Protein AF-A0A353WEK6-F1 (afdb_monomer_lite)

Secondary structure (DSSP, 8-state):
-HHHHHHHH-TTS-EEEEEEEEE---SSPPTTT--SEEEEEEEEESS-HHHHHHHHHHHHHHTTS--TTTPEEEEHHHHHHHTT-SS--HHHHHHHHHHH-SEEEEEEEEGGG---TTBPEETTEEEEEEEEETTEEEEEEEPBP--HHHHHHHHHHGGGG-

Sequence (162 aa):
MWLEWELLTKPNVPGYYCITTSFRNEANPIPGRHNLIFPMCEFETHGDINDLKKLEEALLVSIGLGDNNSFKHLDYEAIAAKYEVKELKAQHETKMMEEFGPTVFLEKFPQHTSPFWNMKKDGNYARKIDVILYGIETIGSAERSTNPEEMRHMFNTISDGL

Foldseek 3Di:
DVQVVVCVVPVVDFKDKDKDWDADPDPDDDPPADDRIDIDIDMDGDDALVVVVVVVLVVCVVVPNDDNVQEAEEEQVVLCVVVVHPDDDLVSLLVCCVVRHQWYKYAFAFCVVQDQLFFDDDVRTTQWIFIRGNSGRDDTDGGGDPDPVSSVVSCCCGVHND

pLDDT: mean 93.98, std 5.43, range [61.81, 98.44]

Radius of gyration: 16.34 Å; chains: 1; bounding box: 33×37×39 Å

Structure (mmCIF, N/CA/C/O backbone):
data_AF-A0A353WEK6-F1
#
_entry.id   AF-A0A353WEK6-F1
#
loop_
_atom_site.group_PDB
_atom_site.id
_atom_site.type_symbol
_atom_site.label_atom_id
_atom_site.label_alt_id
_atom_site.label_comp_id
_atom_site.label_asym_id
_atom_site.label_entity_id
_atom_site.label_seq_id
_atom_site.pdbx_PDB_ins_code
_atom_site.Cartn_x
_atom_site.Cartn_y
_atom_site.Cartn_z
_atom_site.occupancy
_atom_site.B_iso_or_equiv
_atom_site.auth_seq_id
_atom_site.auth_comp_id
_atom_site.auth_asym_id
_atom_site.auth_atom_id
_atom_site.pdbx_PDB_model_num
ATOM 1 N N . MET A 1 1 ? 13.049 -2.657 -6.991 1.00 65.00 1 MET A N 1
ATOM 2 C CA . MET A 1 1 ? 12.876 -3.465 -5.749 1.00 65.00 1 MET A CA 1
ATOM 3 C C . MET A 1 1 ? 13.421 -4.877 -6.000 1.00 65.00 1 MET A C 1
ATOM 5 O O . MET A 1 1 ? 13.484 -5.250 -7.164 1.00 65.00 1 MET A O 1
ATOM 9 N N . TRP A 1 2 ? 13.837 -5.672 -5.003 1.00 86.50 2 TRP A N 1
ATOM 10 C CA . TRP A 1 2 ? 14.367 -7.029 -5.289 1.00 86.50 2 TRP A CA 1
ATOM 11 C C . TRP A 1 2 ? 13.307 -7.963 -5.894 1.00 86.50 2 TRP A C 1
ATOM 13 O O . TRP A 1 2 ? 13.610 -8.693 -6.830 1.00 86.50 2 TRP A O 1
ATOM 23 N N . LEU A 1 3 ? 12.057 -7.878 -5.426 1.00 93.38 3 LEU A N 1
ATOM 24 C CA . LEU A 1 3 ? 10.941 -8.678 -5.950 1.00 93.38 3 LEU A CA 1
ATOM 25 C C . LEU A 1 3 ? 10.631 -8.358 -7.421 1.00 93.38 3 LEU A C 1
ATOM 27 O O . LEU A 1 3 ? 10.424 -9.259 -8.224 1.00 93.38 3 LEU A O 1
ATOM 31 N N . GLU A 1 4 ? 10.677 -7.078 -7.787 1.00 89.38 4 GLU A N 1
ATOM 32 C CA . GLU A 1 4 ? 10.522 -6.614 -9.170 1.00 89.38 4 GLU A CA 1
ATOM 33 C C . GLU A 1 4 ? 11.628 -7.164 -10.086 1.00 89.38 4 GLU A C 1
ATOM 35 O O . GLU A 1 4 ? 11.347 -7.621 -11.190 1.00 89.38 4 GLU A O 1
ATOM 40 N N . TRP A 1 5 ? 12.884 -7.182 -9.623 1.00 92.19 5 TRP A N 1
ATOM 41 C CA . TRP A 1 5 ? 13.987 -7.778 -10.383 1.00 92.19 5 TRP A CA 1
ATOM 42 C C . TRP A 1 5 ? 13.783 -9.284 -10.611 1.00 92.19 5 TRP A C 1
ATOM 44 O O . TRP A 1 5 ? 13.991 -9.778 -11.722 1.00 92.19 5 TRP A O 1
ATOM 54 N N . GLU A 1 6 ? 13.337 -10.014 -9.586 1.00 93.94 6 GLU A N 1
ATOM 55 C CA . GLU A 1 6 ? 13.001 -11.437 -9.709 1.00 93.94 6 GLU A CA 1
ATOM 56 C C . GLU A 1 6 ? 11.873 -11.653 -10.728 1.00 93.94 6 GLU A C 1
ATOM 58 O O . GLU A 1 6 ? 11.988 -12.507 -11.608 1.00 93.94 6 GLU A O 1
ATOM 63 N N . LEU A 1 7 ? 10.821 -10.831 -10.675 1.00 93.12 7 LEU A N 1
ATOM 64 C CA . LEU A 1 7 ? 9.677 -10.925 -11.581 1.00 93.12 7 LEU A CA 1
ATOM 65 C C . LEU A 1 7 ? 10.064 -10.623 -13.041 1.00 93.12 7 LEU A C 1
ATOM 67 O O . LEU A 1 7 ? 9.648 -11.330 -13.957 1.00 93.12 7 LEU A O 1
ATOM 71 N N . LEU A 1 8 ? 10.920 -9.620 -13.267 1.00 90.81 8 LEU A N 1
ATOM 72 C CA . LEU A 1 8 ? 11.409 -9.256 -14.603 1.00 90.81 8 LEU A CA 1
ATOM 73 C C . LEU A 1 8 ? 12.356 -10.304 -15.202 1.00 90.81 8 LEU A C 1
ATOM 75 O O . LEU A 1 8 ? 12.368 -10.502 -16.416 1.00 90.81 8 LEU A O 1
ATOM 79 N N . THR A 1 9 ? 13.159 -10.975 -14.374 1.00 95.12 9 THR A N 1
ATOM 80 C CA . THR A 1 9 ? 14.096 -12.011 -14.842 1.00 95.12 9 THR A CA 1
ATOM 81 C C . THR A 1 9 ? 13.444 -13.387 -14.985 1.00 95.12 9 THR A C 1
ATOM 83 O O . THR A 1 9 ? 13.949 -14.224 -15.737 1.00 95.12 9 THR A O 1
ATOM 86 N N . LYS A 1 10 ? 12.313 -13.629 -14.307 1.00 94.75 10 LYS A N 1
ATOM 87 C CA . LYS A 1 10 ? 11.563 -14.895 -14.321 1.00 94.75 10 LYS A CA 1
ATOM 88 C C . LYS A 1 10 ? 10.063 -14.649 -14.583 1.00 94.75 10 LYS A C 1
ATOM 90 O O . LYS A 1 10 ? 9.232 -14.958 -13.729 1.00 94.75 10 LYS A O 1
ATOM 95 N N . PRO A 1 11 ? 9.686 -14.196 -15.793 1.00 90.56 11 PRO A N 1
ATOM 96 C CA . PRO A 1 11 ? 8.337 -13.690 -16.097 1.00 90.56 11 PRO A CA 1
ATOM 97 C C . PRO A 1 11 ? 7.219 -14.746 -16.104 1.00 90.56 11 PRO A C 1
ATOM 99 O O . PRO A 1 11 ? 6.054 -14.416 -16.285 1.00 90.56 11 PRO A O 1
ATOM 102 N N . ASN A 1 12 ? 7.554 -16.031 -15.961 1.00 94.38 12 ASN A N 1
ATOM 103 C CA . ASN A 1 12 ? 6.565 -17.112 -15.906 1.00 94.38 12 ASN A CA 1
ATOM 104 C C . ASN A 1 12 ? 6.123 -17.439 -14.469 1.00 94.38 12 ASN A C 1
ATOM 106 O O . ASN A 1 12 ? 5.285 -18.318 -14.272 1.00 94.38 12 ASN A O 1
ATOM 110 N N . VAL A 1 13 ? 6.723 -16.800 -13.461 1.00 94.94 13 VAL A N 1
ATOM 111 C CA . VAL A 1 13 ? 6.374 -17.006 -12.053 1.00 9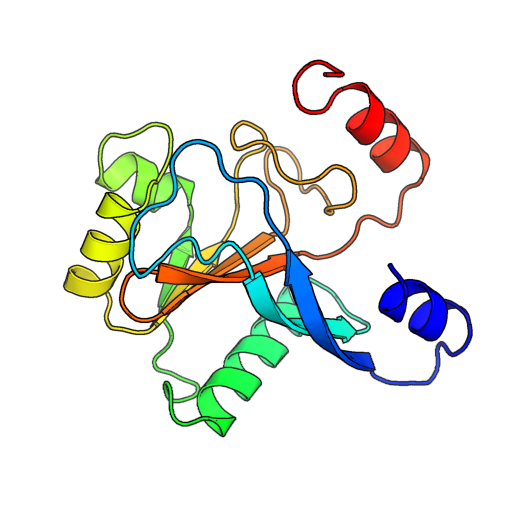4.94 13 VAL A CA 1
ATOM 112 C C . VAL A 1 13 ? 5.202 -16.084 -11.699 1.00 94.94 13 VAL A C 1
ATOM 114 O O . VAL A 1 13 ? 5.234 -14.916 -12.069 1.00 94.94 13 VAL A O 1
ATOM 117 N N . PRO A 1 14 ? 4.164 -16.561 -10.986 1.00 92.94 14 PRO A N 1
ATOM 118 C CA . PRO A 1 14 ? 2.972 -15.752 -10.705 1.00 92.94 14 PRO A CA 1
ATOM 119 C C . PRO A 1 14 ? 3.258 -14.525 -9.826 1.00 92.94 14 PRO A C 1
ATOM 121 O O . PRO A 1 14 ? 2.568 -13.512 -9.925 1.00 92.94 14 PRO A O 1
ATOM 124 N N . GLY A 1 15 ? 4.276 -14.609 -8.971 1.00 95.56 15 GLY A N 1
ATOM 125 C CA . GLY A 1 15 ? 4.687 -13.529 -8.090 1.00 95.56 15 GLY A CA 1
ATOM 126 C C . GLY A 1 15 ? 5.721 -13.974 -7.066 1.00 95.56 15 GLY A C 1
ATOM 127 O O . GLY A 1 15 ? 6.013 -15.165 -6.927 1.00 95.56 15 GLY A O 1
ATOM 128 N N . TYR A 1 16 ? 6.250 -13.003 -6.333 1.00 96.44 16 TYR A N 1
ATOM 129 C CA . TYR A 1 16 ? 7.202 -13.199 -5.248 1.00 96.44 16 TYR A CA 1
ATOM 130 C C . TYR A 1 16 ? 6.731 -12.475 -3.994 1.00 96.44 16 TYR A C 1
ATOM 132 O O . TYR A 1 16 ? 6.061 -11.450 -4.077 1.00 96.44 16 TYR A O 1
ATOM 140 N N . TYR A 1 17 ? 7.133 -12.984 -2.833 1.00 96.38 17 TYR A N 1
ATOM 141 C CA . TYR A 1 17 ? 6.997 -12.283 -1.564 1.00 96.38 17 TYR A CA 1
ATOM 142 C C . TYR A 1 17 ? 8.256 -12.471 -0.721 1.00 96.38 17 TYR A C 1
ATOM 144 O O . TYR A 1 17 ? 9.011 -13.430 -0.908 1.00 96.38 17 TYR A O 1
ATOM 152 N N . CYS A 1 18 ? 8.485 -11.564 0.218 1.00 96.31 18 CYS A N 1
ATOM 153 C CA . CYS A 1 18 ? 9.517 -11.704 1.231 1.00 96.31 18 CYS A CA 1
ATOM 154 C C . CYS A 1 18 ? 9.033 -11.156 2.573 1.00 96.31 18 CYS A C 1
ATOM 156 O O . CYS A 1 18 ? 8.084 -10.380 2.654 1.00 96.31 18 CYS A O 1
ATOM 158 N N . ILE A 1 19 ? 9.703 -11.589 3.638 1.00 96.31 19 ILE A N 1
ATOM 159 C CA . ILE A 1 19 ? 9.540 -11.031 4.976 1.00 96.31 19 ILE A CA 1
ATOM 160 C C . ILE A 1 19 ? 10.918 -10.558 5.408 1.00 96.31 19 ILE A C 1
ATOM 162 O O . ILE A 1 19 ? 11.854 -11.355 5.507 1.00 96.31 19 ILE A O 1
ATOM 166 N N . THR A 1 20 ? 11.050 -9.258 5.623 1.00 95.69 20 THR A N 1
ATOM 167 C CA . THR A 1 20 ? 12.317 -8.605 5.956 1.00 95.69 20 THR A CA 1
ATOM 168 C C . THR A 1 20 ? 12.157 -7.745 7.206 1.00 95.69 20 THR A C 1
ATOM 170 O O . THR A 1 20 ? 11.046 -7.505 7.677 1.00 95.69 20 THR A O 1
ATOM 173 N N . THR A 1 21 ? 13.269 -7.277 7.772 1.00 97.06 21 THR A N 1
ATOM 174 C CA . THR A 1 21 ? 13.240 -6.252 8.823 1.00 97.06 21 THR A CA 1
ATOM 175 C C . THR A 1 21 ? 13.366 -4.881 8.176 1.00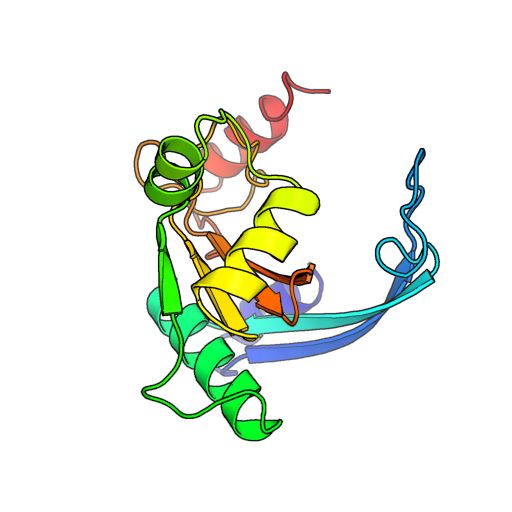 97.06 21 THR A C 1
ATOM 177 O O . THR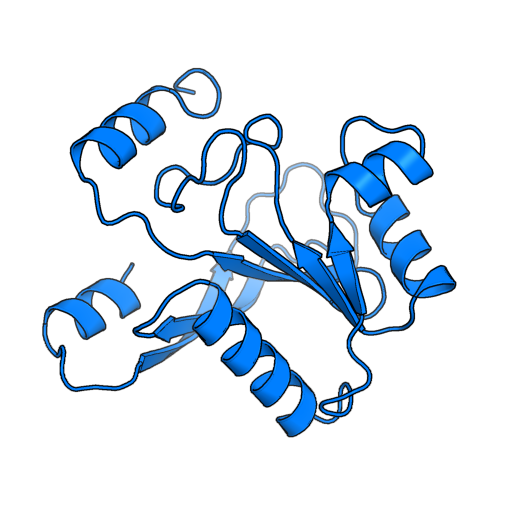 A 1 21 ? 14.366 -4.600 7.517 1.00 97.06 21 THR A O 1
ATOM 180 N N . SER A 1 22 ? 12.375 -4.024 8.400 1.00 95.50 22 SER A N 1
ATOM 181 C CA . SER A 1 22 ? 12.350 -2.645 7.923 1.00 95.50 22 SER A CA 1
ATOM 182 C C . SER A 1 22 ? 12.680 -1.651 9.026 1.00 95.50 22 SER A C 1
ATOM 184 O O . SER A 1 22 ? 12.369 -1.871 10.197 1.00 95.50 22 SER A O 1
ATOM 186 N N . PHE A 1 23 ? 13.301 -0.543 8.622 1.00 96.12 23 PHE A N 1
ATOM 187 C CA . PHE A 1 23 ? 13.752 0.537 9.493 1.00 96.12 23 PHE A CA 1
ATOM 188 C C . PHE A 1 23 ? 13.169 1.865 9.004 1.00 96.12 23 PHE A C 1
ATOM 190 O O . PHE A 1 23 ? 13.175 2.138 7.804 1.00 96.12 23 PHE A O 1
ATOM 197 N N . ARG A 1 24 ? 12.689 2.710 9.919 1.00 94.69 24 ARG A N 1
ATOM 198 C CA . ARG A 1 24 ? 12.203 4.066 9.621 1.00 94.69 24 ARG A CA 1
ATOM 199 C C . ARG A 1 24 ? 12.830 5.073 10.574 1.00 94.69 24 ARG A C 1
ATOM 201 O O . ARG A 1 24 ? 12.956 4.804 11.765 1.00 94.69 24 ARG A O 1
ATOM 208 N N . ASN A 1 25 ? 13.170 6.248 10.050 1.00 94.38 25 ASN A N 1
ATOM 209 C CA . ASN A 1 25 ? 13.568 7.411 10.843 1.00 94.38 25 ASN A CA 1
ATOM 210 C C . ASN A 1 25 ? 12.418 8.428 10.880 1.00 94.38 25 ASN A C 1
ATOM 212 O O . ASN A 1 25 ? 12.521 9.520 10.327 1.00 94.38 25 ASN A O 1
ATOM 216 N N . GLU A 1 26 ? 11.288 8.015 11.454 1.00 91.62 26 GLU A N 1
ATOM 217 C CA . GLU A 1 26 ? 10.112 8.874 11.610 1.00 91.62 26 GLU A CA 1
ATOM 218 C C . GLU A 1 26 ? 10.383 9.921 12.696 1.00 91.62 26 GLU A C 1
ATOM 220 O O . GLU A 1 26 ? 10.733 9.568 13.823 1.00 91.62 26 GLU A O 1
ATOM 225 N N . ALA A 1 27 ? 10.220 11.202 12.366 1.00 92.25 27 ALA A N 1
ATOM 226 C CA . ALA A 1 27 ? 10.535 12.291 13.287 1.00 92.25 27 ALA A CA 1
ATOM 227 C C . ALA A 1 27 ? 9.535 12.362 14.449 1.00 92.25 27 ALA A C 1
ATOM 229 O O . ALA A 1 27 ? 9.918 12.674 15.575 1.00 92.25 27 ALA A O 1
ATOM 230 N N . ASN A 1 28 ? 8.258 12.061 14.182 1.00 93.38 28 ASN A N 1
ATOM 231 C CA . ASN A 1 28 ? 7.178 12.138 15.166 1.00 93.38 28 ASN A CA 1
ATOM 232 C C . ASN A 1 28 ? 6.361 10.830 15.179 1.00 93.38 28 ASN A C 1
ATOM 234 O O . ASN A 1 28 ? 5.225 10.793 14.692 1.00 93.38 28 ASN A O 1
ATOM 238 N N . PRO A 1 29 ? 6.926 9.722 15.696 1.00 92.88 29 PRO A N 1
ATOM 239 C CA . PRO A 1 29 ? 6.250 8.435 15.680 1.00 92.88 29 PRO A CA 1
ATOM 240 C C . PRO A 1 29 ? 5.044 8.435 16.627 1.00 92.88 29 PRO A C 1
ATOM 242 O O . PRO A 1 29 ? 5.123 8.901 17.762 1.00 92.88 29 PRO A O 1
ATOM 245 N N . ILE A 1 30 ? 3.927 7.864 16.174 1.00 92.56 30 ILE A N 1
ATOM 246 C CA . ILE A 1 30 ? 2.747 7.623 17.005 1.00 92.56 30 ILE A CA 1
ATOM 247 C C . ILE A 1 30 ? 2.925 6.246 17.666 1.00 92.56 30 ILE A C 1
ATOM 249 O O . ILE A 1 30 ? 3.036 5.249 16.939 1.00 92.56 30 ILE A O 1
ATOM 253 N N . PRO A 1 31 ? 2.965 6.148 19.012 1.00 91.62 31 PRO A N 1
ATOM 254 C CA . PRO A 1 31 ? 3.113 4.870 19.706 1.00 91.62 31 PRO A CA 1
ATOM 255 C C . PRO A 1 31 ? 2.055 3.848 19.277 1.00 91.62 31 PRO A C 1
ATOM 257 O O . PRO A 1 31 ? 0.877 4.176 19.167 1.00 91.62 31 PRO A O 1
ATOM 260 N N . GLY A 1 32 ? 2.483 2.611 19.015 1.00 86.88 32 GLY A N 1
ATOM 261 C CA . GLY A 1 32 ? 1.609 1.532 18.540 1.00 86.88 32 GLY A CA 1
ATOM 262 C C . GLY A 1 32 ? 1.277 1.571 17.043 1.00 86.88 32 GLY A C 1
ATOM 263 O O . GLY A 1 32 ? 0.692 0.617 16.545 1.00 86.88 32 GLY A O 1
ATOM 264 N N . ARG A 1 33 ? 1.682 2.623 16.317 1.00 92.94 33 ARG A N 1
ATOM 265 C CA . ARG A 1 33 ? 1.441 2.778 14.873 1.00 92.94 33 ARG A CA 1
ATOM 266 C C . ARG A 1 33 ? 2.731 2.931 14.064 1.00 92.94 33 ARG A C 1
ATOM 268 O O . ARG A 1 33 ? 2.896 2.284 13.037 1.00 92.94 33 ARG A O 1
ATOM 275 N N . HIS A 1 34 ? 3.662 3.768 14.521 1.00 93.75 34 HIS A N 1
ATOM 276 C CA . HIS A 1 34 ? 4.929 4.035 13.829 1.00 93.75 34 HIS A CA 1
ATOM 277 C C . HIS A 1 34 ? 6.090 3.325 14.534 1.00 93.75 34 HIS A C 1
ATOM 279 O O . HIS A 1 34 ? 6.877 3.944 15.252 1.00 93.75 34 HIS A O 1
ATOM 285 N N . ASN A 1 35 ? 6.199 2.010 14.335 1.00 93.19 35 ASN A N 1
ATOM 286 C CA . ASN A 1 35 ? 7.365 1.257 14.794 1.00 93.19 35 ASN A CA 1
ATOM 287 C C . ASN A 1 35 ? 8.599 1.663 13.973 1.00 93.19 35 ASN A C 1
ATOM 289 O O . ASN A 1 35 ? 8.560 1.663 12.744 1.00 93.19 35 ASN A O 1
ATOM 293 N N . LEU A 1 36 ? 9.705 1.997 14.645 1.00 94.88 36 LEU A N 1
ATOM 294 C CA . LEU A 1 36 ? 10.957 2.372 13.969 1.00 94.88 36 LEU A CA 1
ATOM 295 C C . LEU A 1 36 ? 11.687 1.159 13.376 1.00 94.88 36 LEU A C 1
ATOM 297 O O . LEU A 1 36 ? 12.446 1.309 12.424 1.00 94.88 36 LEU A O 1
ATOM 301 N N . ILE A 1 37 ? 11.453 -0.031 13.939 1.00 96.25 37 ILE A N 1
ATOM 302 C CA . ILE A 1 37 ? 11.972 -1.320 13.473 1.00 96.25 37 ILE A CA 1
ATOM 303 C C . ILE A 1 37 ? 10.809 -2.312 13.504 1.00 96.25 37 ILE A C 1
ATOM 305 O O . ILE A 1 37 ? 10.186 -2.484 14.552 1.00 96.25 37 ILE A O 1
ATOM 309 N N . PHE A 1 38 ? 10.486 -2.938 12.375 1.00 95.88 38 PHE A N 1
ATOM 310 C CA . PHE A 1 38 ? 9.339 -3.846 12.269 1.00 95.88 38 PHE A CA 1
ATOM 311 C C . PHE A 1 38 ? 9.536 -4.882 11.155 1.00 95.88 38 PHE A C 1
ATOM 313 O O . PHE A 1 38 ? 10.276 -4.620 10.204 1.00 95.88 38 PHE A O 1
ATOM 320 N N . PRO A 1 39 ? 8.893 -6.061 11.247 1.00 96.38 39 PRO A N 1
ATOM 321 C CA . PRO A 1 39 ? 8.840 -6.986 10.125 1.00 96.38 39 PRO A CA 1
ATOM 322 C C . PRO A 1 39 ? 7.962 -6.397 9.016 1.00 96.38 39 PRO A C 1
ATOM 324 O O . PRO A 1 39 ? 6.835 -5.981 9.276 1.00 96.38 39 PRO A O 1
ATOM 327 N N . MET A 1 40 ? 8.461 -6.379 7.786 1.00 96.12 40 MET A N 1
ATOM 328 C CA . MET A 1 40 ? 7.705 -5.964 6.609 1.00 96.12 40 MET A CA 1
ATOM 329 C C . MET A 1 40 ? 7.506 -7.168 5.699 1.00 96.12 40 MET A C 1
ATOM 331 O O . MET A 1 40 ? 8.469 -7.838 5.326 1.00 96.12 40 MET A O 1
ATOM 335 N N . CYS A 1 41 ? 6.244 -7.455 5.393 1.00 95.75 41 CYS A N 1
ATOM 336 C CA . CYS A 1 41 ? 5.865 -8.410 4.365 1.00 95.75 41 CYS A CA 1
ATOM 337 C C . CYS A 1 41 ? 5.678 -7.630 3.065 1.00 95.75 41 CYS A C 1
ATOM 339 O O . CYS A 1 41 ? 4.852 -6.721 3.012 1.00 95.75 41 CYS A O 1
ATOM 341 N N . GLU A 1 42 ? 6.455 -7.965 2.046 1.00 96.19 42 GLU A N 1
ATOM 342 C CA . GLU A 1 42 ? 6.385 -7.338 0.728 1.00 96.19 42 GLU A CA 1
ATOM 343 C C . GLU A 1 42 ? 6.031 -8.405 -0.301 1.00 96.19 42 GLU A C 1
ATOM 345 O O . GLU A 1 42 ? 6.471 -9.551 -0.186 1.00 96.19 42 GLU A O 1
ATOM 350 N N . PHE A 1 43 ? 5.269 -8.032 -1.324 1.00 96.44 43 PHE A N 1
ATOM 351 C CA . PHE A 1 43 ? 4.946 -8.904 -2.445 1.00 96.44 43 PHE A CA 1
ATOM 352 C C . PHE A 1 43 ? 4.933 -8.114 -3.755 1.00 96.44 43 PHE A C 1
ATOM 354 O O . PHE A 1 43 ? 4.679 -6.914 -3.765 1.00 96.44 43 PHE A O 1
ATOM 361 N N . GLU A 1 44 ? 5.207 -8.795 -4.864 1.00 96.38 44 GLU A N 1
ATOM 362 C CA . GLU A 1 44 ? 5.113 -8.244 -6.217 1.00 96.38 44 GLU A CA 1
ATOM 363 C C . GLU A 1 44 ? 4.581 -9.348 -7.142 1.00 96.38 44 GLU A C 1
ATOM 365 O O . GLU A 1 44 ? 5.041 -10.494 -7.086 1.00 96.38 44 GLU A O 1
ATOM 370 N N . THR A 1 45 ? 3.584 -9.027 -7.965 1.00 96.00 45 THR A N 1
ATOM 371 C CA . THR A 1 45 ? 2.881 -9.996 -8.822 1.00 96.00 45 THR A CA 1
ATOM 372 C C . THR A 1 45 ? 2.590 -9.391 -10.192 1.00 96.00 45 THR A C 1
ATOM 374 O O . THR A 1 45 ? 2.627 -8.172 -10.359 1.00 96.00 45 THR A O 1
ATOM 377 N N . HIS A 1 46 ? 2.317 -10.236 -11.185 1.00 94.25 46 HIS A N 1
ATOM 378 C CA . HIS A 1 46 ? 1.808 -9.771 -12.476 1.00 94.25 46 HIS A CA 1
ATOM 379 C C . HIS A 1 46 ? 0.321 -9.400 -12.381 1.00 94.25 46 HIS A C 1
ATOM 381 O O . HIS A 1 46 ? -0.427 -10.056 -11.662 1.00 94.25 46 HIS A O 1
ATOM 387 N N . GLY A 1 47 ? -0.117 -8.418 -13.173 1.00 94.44 47 GLY A N 1
ATOM 388 C CA . GLY A 1 47 ? -1.528 -8.038 -13.287 1.00 94.44 47 GLY A CA 1
ATOM 389 C C . GLY A 1 47 ? -1.737 -6.529 -13.277 1.00 94.44 47 GLY A C 1
ATOM 390 O O . GLY A 1 47 ? -0.785 -5.758 -13.422 1.00 94.44 47 GLY A O 1
ATOM 391 N N . ASP A 1 48 ? -2.994 -6.123 -13.122 1.00 96.12 48 ASP A N 1
ATOM 392 C CA . ASP A 1 48 ? -3.387 -4.728 -12.920 1.00 96.12 48 ASP A CA 1
ATOM 393 C C . ASP A 1 48 ? -3.919 -4.471 -11.496 1.00 96.12 48 ASP A C 1
ATOM 395 O O . ASP A 1 48 ? -3.893 -5.342 -10.622 1.00 96.12 48 ASP A O 1
ATOM 399 N N . ILE A 1 49 ? -4.405 -3.253 -11.242 1.00 96.56 49 ILE A N 1
ATOM 400 C CA . ILE A 1 49 ? -4.990 -2.867 -9.950 1.00 96.56 49 ILE A CA 1
ATOM 401 C C . ILE A 1 49 ? -6.136 -3.787 -9.480 1.00 96.56 49 ILE A C 1
ATOM 403 O O . ILE A 1 49 ? -6.329 -3.957 -8.278 1.00 96.56 49 ILE A O 1
ATOM 407 N N . ASN A 1 50 ? -6.886 -4.411 -10.395 1.00 96.94 50 ASN A N 1
ATOM 408 C CA . ASN A 1 50 ? -7.963 -5.338 -10.045 1.00 96.94 50 ASN A CA 1
ATOM 409 C C . ASN A 1 50 ? -7.416 -6.699 -9.612 1.00 96.94 50 ASN A C 1
ATOM 411 O O . ASN A 1 50 ? -8.013 -7.349 -8.755 1.00 96.94 50 ASN A O 1
ATOM 415 N N . ASP A 1 51 ? -6.310 -7.150 -10.202 1.00 97.50 51 ASP A N 1
ATOM 416 C CA . ASP A 1 51 ? -5.637 -8.378 -9.770 1.00 97.50 51 ASP A CA 1
ATOM 417 C C . ASP A 1 51 ? -4.990 -8.186 -8.397 1.00 97.50 51 ASP A C 1
ATOM 419 O O . ASP A 1 51 ? -5.136 -9.045 -7.527 1.00 97.50 51 ASP A O 1
ATOM 423 N N . LEU A 1 52 ? -4.378 -7.018 -8.169 1.00 97.19 52 LEU A N 1
ATOM 424 C CA . LEU A 1 52 ? -3.861 -6.612 -6.861 1.00 97.19 52 LEU A CA 1
ATOM 425 C C . LEU A 1 52 ? -4.965 -6.617 -5.794 1.00 97.19 52 LEU A C 1
ATOM 427 O O . LEU A 1 52 ? -4.816 -7.256 -4.755 1.00 97.19 52 LEU A O 1
ATOM 431 N N . LYS A 1 53 ? -6.110 -5.996 -6.090 1.00 97.00 53 LYS A N 1
ATOM 432 C CA . LYS A 1 53 ? -7.282 -5.996 -5.208 1.00 97.00 53 LYS A CA 1
ATOM 433 C C . LYS A 1 53 ? -7.740 -7.413 -4.844 1.00 97.00 53 LYS A C 1
ATOM 435 O O . LYS A 1 53 ? -7.905 -7.721 -3.668 1.00 97.00 53 LYS A O 1
ATOM 440 N N . LYS A 1 54 ? -7.891 -8.304 -5.831 1.00 96.38 54 LYS A N 1
ATOM 441 C CA . LYS A 1 54 ? -8.287 -9.706 -5.588 1.00 96.38 54 LYS A CA 1
ATOM 442 C C . LYS A 1 54 ? -7.264 -10.460 -4.741 1.00 96.38 54 LYS A C 1
ATOM 444 O O . LYS A 1 54 ? -7.649 -11.285 -3.915 1.00 96.38 54 LYS A O 1
ATOM 449 N N . LEU A 1 55 ? -5.971 -10.220 -4.966 1.00 96.69 55 LEU A N 1
ATOM 450 C CA . LEU A 1 55 ? -4.898 -10.835 -4.188 1.00 96.69 55 LEU A CA 1
ATOM 451 C C . LEU A 1 55 ? -4.987 -10.425 -2.714 1.00 96.69 55 LEU A C 1
ATOM 453 O O . LEU A 1 55 ? -4.882 -11.279 -1.836 1.00 96.69 55 LEU A O 1
ATOM 457 N N . GLU A 1 56 ? -5.212 -9.141 -2.445 1.00 96.94 56 GLU A N 1
ATOM 458 C CA . GLU A 1 56 ? -5.356 -8.616 -1.088 1.00 96.94 56 GLU A CA 1
ATOM 459 C C . GLU A 1 56 ? -6.630 -9.122 -0.405 1.00 96.94 56 GLU A C 1
ATOM 461 O O . GLU A 1 56 ? -6.563 -9.579 0.734 1.00 96.94 56 GLU A O 1
ATOM 466 N N . GLU A 1 57 ? -7.773 -9.137 -1.096 1.00 96.69 57 GLU A N 1
ATOM 467 C CA . GLU A 1 57 ? -9.009 -9.744 -0.581 1.00 96.69 57 GLU A CA 1
ATOM 468 C C . GLU A 1 57 ? -8.786 -11.220 -0.206 1.00 96.69 57 GLU A C 1
ATOM 470 O O . GLU A 1 57 ? -9.108 -11.641 0.908 1.00 96.69 57 GLU A O 1
ATOM 475 N N . ALA A 1 58 ? -8.163 -12.002 -1.096 1.00 96.00 58 ALA A N 1
ATOM 476 C CA . ALA A 1 58 ? -7.853 -13.408 -0.847 1.00 96.00 58 ALA A CA 1
ATOM 477 C C . ALA A 1 58 ? -6.883 -13.594 0.333 1.00 96.00 58 ALA A C 1
ATOM 479 O O . ALA A 1 58 ? -7.067 -14.507 1.144 1.00 96.00 58 ALA A O 1
ATOM 480 N N . LEU A 1 59 ? -5.877 -12.721 0.461 1.00 95.75 59 LEU A N 1
ATOM 481 C CA . LEU A 1 59 ? -4.956 -12.711 1.595 1.00 95.75 59 LEU A CA 1
ATOM 482 C C . LEU A 1 59 ? -5.720 -12.492 2.903 1.00 95.75 59 LEU A C 1
ATOM 484 O O . LEU A 1 59 ? -5.577 -13.302 3.819 1.00 95.75 59 LEU A O 1
ATOM 488 N N . LEU A 1 60 ? -6.558 -11.457 2.983 1.00 96.44 60 LEU A N 1
ATOM 489 C CA . LEU A 1 60 ? -7.318 -11.124 4.192 1.00 96.44 60 LEU A CA 1
ATOM 490 C C . LEU A 1 60 ? -8.300 -12.235 4.585 1.00 96.44 60 LEU A C 1
ATOM 492 O O . LEU A 1 60 ? -8.403 -12.566 5.767 1.00 96.44 60 LEU A O 1
ATOM 496 N N . VAL A 1 61 ? -8.957 -12.874 3.612 1.00 96.50 61 VAL A N 1
ATOM 497 C CA . VAL A 1 61 ? -9.801 -14.056 3.861 1.00 96.50 61 VAL A CA 1
ATOM 498 C C . VAL A 1 61 ? -8.973 -15.218 4.410 1.00 96.50 61 VAL A C 1
ATOM 500 O O . VAL A 1 61 ? -9.377 -15.851 5.385 1.00 96.50 61 VAL A O 1
ATOM 503 N N . SER A 1 62 ? -7.792 -15.482 3.841 1.00 95.31 62 SER A N 1
ATOM 504 C CA . SER A 1 62 ? -6.933 -16.597 4.269 1.00 95.31 62 SER A CA 1
ATOM 505 C C . SER A 1 62 ? -6.446 -16.478 5.719 1.00 95.31 62 SER A C 1
ATOM 507 O O . SER A 1 62 ? -6.223 -17.496 6.373 1.00 95.31 62 SER A O 1
ATOM 509 N N . ILE A 1 63 ? -6.329 -15.249 6.235 1.00 94.19 63 ILE A N 1
ATOM 510 C CA . ILE A 1 63 ? -5.915 -14.960 7.617 1.00 94.19 63 ILE A CA 1
ATOM 511 C C . ILE A 1 63 ? -7.094 -14.654 8.555 1.00 94.19 63 ILE A C 1
ATOM 513 O O . ILE A 1 63 ? -6.878 -14.302 9.712 1.00 94.19 63 ILE A O 1
ATOM 517 N N . GLY A 1 64 ? -8.336 -14.814 8.085 1.00 94.62 64 GLY A N 1
ATOM 518 C CA . GLY A 1 64 ? -9.541 -14.682 8.908 1.00 94.62 64 GLY A CA 1
ATOM 519 C C . GLY A 1 64 ? -9.954 -13.242 9.228 1.00 94.62 64 GLY A C 1
ATOM 520 O O . GLY A 1 64 ? -10.622 -13.020 10.235 1.00 94.62 64 GLY A O 1
ATOM 521 N N . LEU A 1 65 ? -9.575 -12.270 8.392 1.00 93.50 65 LEU A N 1
ATOM 522 C CA . LEU A 1 65 ? -9.922 -10.848 8.549 1.00 93.50 65 LEU A CA 1
ATOM 523 C C . LEU A 1 65 ? -11.127 -10.406 7.703 1.00 93.50 65 LEU A C 1
ATOM 525 O O . LEU A 1 65 ? -11.343 -9.215 7.501 1.00 93.50 65 LEU A O 1
ATOM 529 N N . GLY A 1 66 ? -11.928 -11.349 7.215 1.00 87.12 66 GLY A N 1
ATOM 530 C CA . GLY A 1 66 ? -13.164 -11.064 6.493 1.00 87.12 66 GLY A CA 1
ATOM 531 C C . GLY A 1 66 ? -13.636 -12.247 5.660 1.00 87.12 66 GLY A C 1
ATOM 532 O O . GLY A 1 66 ? -13.052 -13.331 5.692 1.00 87.12 66 GLY A O 1
ATOM 533 N N . ASP A 1 67 ? -14.699 -12.016 4.902 1.00 86.69 67 ASP A N 1
ATOM 534 C CA . ASP A 1 67 ? -15.182 -12.900 3.844 1.00 86.69 67 ASP A CA 1
ATOM 535 C C . ASP A 1 67 ? -15.205 -12.165 2.490 1.00 86.69 67 ASP A C 1
ATOM 537 O O . ASP A 1 67 ? -15.220 -10.932 2.446 1.00 86.69 67 ASP A O 1
ATOM 541 N N . ASN A 1 68 ? -15.242 -12.922 1.386 1.00 71.62 68 ASN A N 1
ATOM 542 C CA . ASN A 1 68 ? -15.185 -12.389 0.014 1.00 71.62 68 ASN A CA 1
ATOM 543 C C . ASN A 1 68 ? -16.251 -11.319 -0.311 1.00 71.62 68 ASN A C 1
ATOM 545 O O . ASN A 1 68 ? -16.107 -10.621 -1.307 1.00 71.62 68 ASN A O 1
ATOM 549 N N . ASN A 1 69 ? -17.327 -11.192 0.475 1.00 75.56 69 ASN A N 1
ATOM 550 C CA . ASN A 1 69 ? -18.426 -10.259 0.200 1.00 75.56 69 ASN A CA 1
ATOM 551 C C . ASN A 1 69 ? -18.524 -9.111 1.223 1.00 75.56 69 ASN A C 1
ATOM 553 O O . ASN A 1 69 ? -19.422 -8.271 1.122 1.00 75.56 69 ASN A O 1
ATOM 557 N N . SER A 1 70 ? -17.639 -9.081 2.220 1.00 79.81 70 SER A N 1
ATOM 558 C CA . SER A 1 70 ? -17.727 -8.168 3.365 1.00 79.81 70 SER A CA 1
ATOM 559 C C . SER A 1 70 ? -16.887 -6.901 3.225 1.00 79.81 70 SER A C 1
ATOM 561 O O . SER A 1 70 ? -17.189 -5.905 3.890 1.00 79.81 70 SER A O 1
ATOM 563 N N . PHE A 1 71 ? -15.864 -6.906 2.365 1.00 92.31 71 PHE A N 1
ATOM 564 C CA . PHE A 1 71 ? -14.910 -5.804 2.288 1.00 92.31 71 PHE A CA 1
ATOM 565 C C . PHE A 1 71 ? -15.541 -4.525 1.734 1.00 92.31 71 PHE A C 1
ATOM 567 O O . PHE A 1 71 ? -16.270 -4.515 0.737 1.00 92.31 71 PHE A O 1
ATOM 574 N N . LYS A 1 72 ? -15.271 -3.410 2.418 1.00 95.62 72 LYS A N 1
ATOM 575 C CA . LYS A 1 72 ? -15.705 -2.079 1.995 1.00 95.62 72 LYS A CA 1
ATOM 576 C C . LYS A 1 72 ? -14.603 -1.421 1.187 1.00 95.62 72 LYS A C 1
ATOM 578 O O . LYS A 1 72 ? -13.520 -1.196 1.712 1.00 95.62 72 LYS A O 1
ATOM 583 N N . HIS A 1 73 ? -14.923 -1.074 -0.054 1.00 96.94 73 HIS A N 1
ATOM 584 C CA . HIS A 1 73 ? -14.057 -0.299 -0.936 1.00 96.94 73 HIS A CA 1
ATOM 585 C C . HIS A 1 73 ? -14.571 1.130 -0.991 1.00 96.94 73 HIS A C 1
ATOM 587 O O . HIS A 1 73 ? -15.733 1.364 -1.331 1.00 96.94 73 HIS A O 1
ATOM 593 N N . LEU A 1 74 ? -13.717 2.066 -0.603 1.00 97.94 74 LEU A N 1
ATOM 594 C CA . LEU A 1 74 ? -14.036 3.475 -0.469 1.00 97.94 74 LEU A CA 1
ATOM 595 C C . LEU A 1 74 ? -13.140 4.294 -1.396 1.00 97.94 74 LEU A C 1
ATOM 597 O O . LEU A 1 74 ? -11.944 4.038 -1.515 1.00 97.94 74 LEU A O 1
ATOM 601 N N . ASP A 1 75 ? -13.719 5.322 -2.008 1.00 97.25 75 ASP A N 1
ATOM 602 C CA . ASP A 1 75 ? -12.973 6.285 -2.812 1.00 97.25 75 ASP A CA 1
ATOM 603 C C . ASP A 1 75 ? -12.361 7.361 -1.903 1.00 97.25 75 ASP A C 1
ATOM 605 O O . ASP A 1 75 ? -13.079 7.990 -1.117 1.00 97.25 75 ASP A O 1
ATOM 609 N N . TYR A 1 76 ? -11.055 7.613 -2.037 1.00 97.88 76 TYR A N 1
ATOM 610 C CA . TYR A 1 76 ? -10.321 8.579 -1.212 1.00 97.88 76 TYR A CA 1
ATOM 611 C C . TYR A 1 76 ? -11.002 9.948 -1.169 1.00 97.88 76 TYR A C 1
ATOM 613 O O . TYR A 1 76 ? -11.285 10.467 -0.090 1.00 97.88 76 TYR A O 1
ATOM 621 N N . GLU A 1 77 ? -11.312 10.528 -2.333 1.00 96.50 77 GLU A N 1
ATOM 622 C CA . GLU A 1 77 ? -11.930 11.858 -2.410 1.00 96.50 77 GLU A CA 1
ATOM 623 C C . GLU A 1 77 ? -13.330 11.895 -1.802 1.00 96.50 77 GLU A C 1
ATOM 625 O O . GLU A 1 77 ? -13.694 12.886 -1.174 1.00 96.50 77 GLU A O 1
ATOM 630 N N . ALA A 1 78 ? -14.109 10.819 -1.941 1.00 97.88 78 ALA A N 1
ATOM 631 C CA . ALA A 1 78 ? -15.444 10.755 -1.357 1.00 97.88 78 ALA A CA 1
ATOM 632 C C . ALA A 1 78 ? -15.377 10.767 0.177 1.00 97.88 78 ALA A C 1
ATOM 634 O O . ALA A 1 78 ? -16.164 11.458 0.826 1.00 97.88 78 ALA A O 1
ATOM 635 N N . ILE A 1 79 ? -14.413 10.049 0.760 1.00 98.31 79 ILE A N 1
ATOM 636 C CA . ILE A 1 79 ? -14.192 10.038 2.210 1.00 98.31 79 ILE A CA 1
ATOM 637 C C . ILE A 1 79 ? -13.588 11.357 2.695 1.00 98.31 79 ILE A C 1
ATOM 639 O O . ILE A 1 79 ? -14.041 11.897 3.704 1.00 98.31 79 ILE A O 1
ATOM 643 N N . ALA A 1 80 ? -12.624 11.917 1.965 1.00 98.19 80 ALA A N 1
ATOM 644 C CA . ALA A 1 80 ? -12.049 13.225 2.267 1.00 98.19 80 ALA A CA 1
ATOM 645 C C . ALA A 1 80 ? -13.130 14.323 2.270 1.00 98.19 80 ALA A C 1
ATOM 647 O O . ALA A 1 80 ? -13.228 15.088 3.229 1.00 98.19 80 ALA A O 1
ATOM 648 N N . ALA A 1 81 ? -14.017 14.326 1.268 1.00 98.12 81 ALA A N 1
ATOM 649 C CA . ALA A 1 81 ? -15.157 15.236 1.192 1.00 98.12 81 ALA A CA 1
ATOM 650 C C . ALA A 1 81 ? -16.161 15.015 2.333 1.00 98.12 81 ALA A C 1
ATOM 652 O O . ALA A 1 81 ? -16.580 15.978 2.970 1.00 98.12 81 ALA A O 1
ATOM 653 N N . LYS A 1 82 ? -16.511 13.757 2.639 1.00 98.25 82 LYS A N 1
ATOM 654 C CA . LYS A 1 82 ? -17.406 13.406 3.757 1.00 98.25 82 LYS A CA 1
ATOM 655 C C . LYS A 1 82 ? -16.873 13.894 5.107 1.00 98.25 82 LYS A C 1
ATOM 657 O O . LYS A 1 82 ? -17.662 14.264 5.970 1.00 98.25 82 LYS A O 1
ATOM 662 N N . TYR A 1 83 ? -15.557 13.875 5.301 1.00 98.38 83 TYR A N 1
ATOM 663 C CA . TYR A 1 83 ? -14.912 14.354 6.524 1.00 98.38 83 TYR A CA 1
ATOM 664 C C . TYR A 1 83 ? -14.492 15.826 6.468 1.00 98.38 83 TYR A C 1
ATOM 666 O O . TYR A 1 83 ? -13.892 16.301 7.429 1.00 98.38 83 TYR A O 1
ATOM 674 N N . GLU A 1 84 ? -14.813 16.537 5.383 1.00 98.12 84 GLU A N 1
ATOM 675 C CA . GLU A 1 84 ? -14.496 17.955 5.179 1.00 98.12 84 GLU A CA 1
ATOM 676 C C . GLU A 1 84 ? -12.993 18.263 5.317 1.00 98.12 84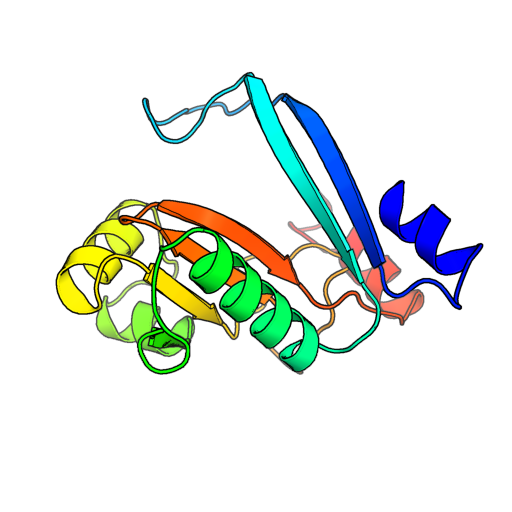 GLU A C 1
ATOM 678 O O . GLU A 1 84 ? -12.582 19.296 5.850 1.00 98.12 84 GLU A O 1
ATOM 683 N N . VAL A 1 85 ? -12.145 17.355 4.823 1.00 97.94 85 VAL A N 1
ATOM 684 C CA . VAL A 1 85 ? -10.684 17.494 4.847 1.00 97.94 85 VAL A CA 1
ATOM 685 C C . VAL A 1 85 ? -10.085 17.352 3.458 1.00 97.94 85 VAL A C 1
ATOM 687 O O . VAL A 1 85 ? -10.610 16.655 2.597 1.00 97.94 85 VAL A O 1
ATOM 690 N N . LYS A 1 86 ? -8.932 17.993 3.246 1.00 96.06 86 LYS A N 1
ATOM 691 C CA . LYS A 1 86 ? -8.147 17.814 2.018 1.00 96.06 86 LYS A CA 1
ATOM 692 C C . LYS A 1 86 ? -7.394 16.484 2.009 1.00 96.06 86 LYS A C 1
ATOM 694 O O . LYS A 1 86 ? -7.256 15.863 0.965 1.00 96.06 86 LYS A O 1
ATOM 699 N N . GLU A 1 87 ? -6.890 16.072 3.169 1.00 96.75 87 GLU A N 1
ATOM 700 C CA . GLU A 1 87 ? -6.088 14.861 3.321 1.00 96.75 87 GLU A CA 1
ATOM 701 C C . GLU A 1 87 ? -6.554 14.048 4.524 1.00 96.75 87 GLU A C 1
ATOM 703 O O . GLU A 1 87 ? -6.767 14.574 5.624 1.00 96.75 87 GLU A O 1
ATOM 708 N N . LEU A 1 88 ? -6.676 12.743 4.304 1.00 97.81 88 LEU A N 1
ATOM 709 C CA . LEU A 1 88 ? -6.932 11.760 5.344 1.00 97.81 88 LEU A CA 1
ATOM 710 C C . LEU A 1 88 ? -5.652 11.524 6.162 1.00 97.81 88 LEU A C 1
ATOM 712 O O . LEU A 1 88 ? -4.535 11.670 5.682 1.00 97.81 88 LEU A O 1
ATOM 716 N N . LYS A 1 89 ? -5.832 11.224 7.446 1.00 96.06 89 LYS A N 1
ATOM 717 C CA . LYS A 1 89 ? -4.781 11.100 8.472 1.00 96.06 89 LYS A CA 1
ATOM 718 C C . LYS A 1 89 ? -5.208 9.999 9.439 1.00 96.06 89 LYS A C 1
ATOM 720 O O . LYS A 1 89 ? -6.376 9.619 9.415 1.00 96.06 89 LYS A O 1
ATOM 725 N N . ALA A 1 90 ? -4.336 9.603 10.365 1.00 95.31 90 ALA A N 1
ATOM 726 C CA . ALA A 1 90 ? -4.604 8.537 11.339 1.00 95.31 90 ALA A CA 1
ATOM 727 C C . ALA A 1 90 ? -5.989 8.627 12.021 1.00 95.31 90 ALA A C 1
ATOM 729 O O . ALA A 1 90 ? -6.717 7.644 12.067 1.00 95.31 90 ALA A O 1
ATOM 730 N N . GLN A 1 91 ? -6.415 9.816 12.468 1.00 96.44 91 GLN A N 1
ATOM 731 C CA . GLN A 1 91 ? -7.740 9.992 13.087 1.00 96.44 91 GLN A CA 1
ATOM 732 C C . GLN A 1 91 ? -8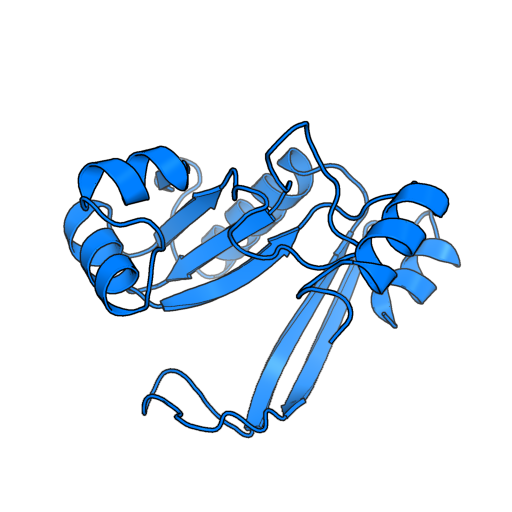.915 9.659 12.145 1.00 96.44 91 GLN A C 1
ATOM 734 O O . GLN A 1 91 ? -9.968 9.218 12.590 1.00 96.44 91 GLN A O 1
ATOM 739 N N . HIS A 1 92 ? -8.753 9.889 10.840 1.00 98.12 92 HIS A N 1
ATOM 740 C CA . HIS A 1 92 ? -9.776 9.620 9.832 1.00 98.12 92 HIS A CA 1
ATOM 741 C C . HIS A 1 92 ? -9.855 8.125 9.504 1.00 98.12 92 HIS A C 1
ATOM 743 O O . HIS A 1 92 ? -10.934 7.631 9.199 1.00 98.12 92 HIS A O 1
ATOM 749 N N . GLU A 1 93 ? -8.744 7.396 9.620 1.00 97.62 93 GLU A N 1
ATOM 750 C CA . GLU A 1 93 ? -8.733 5.932 9.535 1.00 97.62 93 GLU A CA 1
ATOM 751 C C . GLU A 1 93 ? -9.449 5.295 10.722 1.00 97.62 93 GLU A C 1
ATOM 753 O O . GLU A 1 93 ? -10.256 4.389 10.530 1.00 97.62 93 GLU A O 1
ATOM 758 N N . THR A 1 94 ? -9.244 5.817 11.936 1.00 97.00 94 THR A N 1
ATOM 759 C CA . THR A 1 94 ? -10.023 5.397 13.110 1.00 97.00 94 THR A CA 1
ATOM 760 C C . THR A 1 94 ? -11.520 5.637 12.899 1.00 97.00 94 THR A C 1
ATOM 762 O O . THR A 1 94 ? -12.314 4.731 13.132 1.00 97.00 94 THR A O 1
ATOM 765 N N . LYS A 1 95 ? -11.915 6.798 12.355 1.00 98.00 95 LYS A N 1
ATOM 766 C CA . LYS A 1 95 ? -13.320 7.056 11.985 1.00 98.00 95 LYS A CA 1
ATOM 767 C C . LYS A 1 95 ? -13.842 6.076 10.931 1.00 98.00 95 LYS A C 1
ATOM 769 O O . LYS A 1 95 ? -14.953 5.578 11.058 1.00 98.00 95 LYS A O 1
ATOM 774 N N . MET A 1 96 ? -13.046 5.763 9.904 1.00 97.75 96 MET A N 1
ATOM 775 C CA . MET A 1 96 ? -13.435 4.764 8.900 1.00 97.75 96 MET A CA 1
ATOM 776 C C . MET A 1 96 ? -13.690 3.393 9.529 1.00 97.75 96 MET A C 1
ATOM 778 O O . MET A 1 96 ? -14.654 2.735 9.152 1.00 97.75 96 MET A O 1
ATOM 782 N N . MET A 1 97 ? -12.879 2.988 10.510 1.00 95.69 97 MET A N 1
ATOM 783 C CA . MET A 1 97 ? -13.110 1.746 11.248 1.00 95.69 97 MET A CA 1
ATOM 784 C C . MET A 1 97 ? -14.454 1.762 11.987 1.00 95.69 97 MET A C 1
ATOM 786 O O . MET A 1 97 ? -15.208 0.793 11.914 1.00 95.69 97 MET A O 1
ATOM 790 N N . GLU A 1 98 ? -14.752 2.851 12.695 1.00 97.00 98 GLU A N 1
ATOM 791 C CA . GLU A 1 98 ? -15.999 3.006 13.454 1.00 97.00 98 GLU A CA 1
ATOM 792 C C . GLU A 1 98 ? -17.241 2.982 12.547 1.00 97.00 98 GLU A C 1
ATOM 794 O O . GLU A 1 98 ? -18.270 2.426 12.929 1.00 97.00 98 GLU A O 1
ATOM 799 N N . GLU A 1 99 ? -17.148 3.550 11.341 1.00 97.38 99 GLU A N 1
ATOM 800 C CA . GLU A 1 99 ? -18.279 3.679 10.414 1.00 97.38 99 GLU A CA 1
ATOM 801 C C . GLU A 1 99 ? -18.464 2.484 9.467 1.00 97.38 99 GLU A C 1
ATOM 803 O O . GLU A 1 99 ? -19.598 2.106 9.162 1.00 97.38 99 GLU A O 1
ATOM 808 N N . PHE A 1 100 ? -17.371 1.903 8.967 1.00 95.69 100 PHE A N 1
ATOM 809 C CA . PHE A 1 100 ? -17.399 0.913 7.882 1.00 95.69 100 PHE A CA 1
ATOM 810 C C . PHE A 1 100 ? -16.944 -0.485 8.312 1.00 95.69 100 PHE A C 1
ATOM 812 O O . PHE A 1 100 ? -17.165 -1.442 7.569 1.00 95.69 100 PHE A O 1
ATOM 819 N N . GLY A 1 101 ? -16.376 -0.619 9.513 1.00 94.19 101 GLY A N 1
ATOM 820 C CA . GLY A 1 101 ? -15.920 -1.884 10.080 1.00 94.19 101 GLY A CA 1
ATOM 821 C C . GLY A 1 101 ? -14.394 -2.038 10.110 1.00 94.19 101 GLY A C 1
ATOM 822 O O . GLY A 1 101 ? -13.653 -1.150 9.698 1.00 94.19 101 GLY A O 1
ATOM 823 N N . PRO A 1 102 ? -13.895 -3.179 10.614 1.00 94.62 102 PRO A N 1
ATOM 824 C CA . PRO A 1 102 ? -12.479 -3.365 10.935 1.00 94.62 102 PRO A CA 1
ATOM 825 C C . PRO A 1 102 ? -11.553 -3.469 9.721 1.00 94.62 102 PRO A C 1
ATOM 827 O O . PRO A 1 102 ? -10.344 -3.364 9.898 1.00 94.62 102 PRO A O 1
ATOM 830 N N . THR A 1 103 ? -12.085 -3.675 8.517 1.00 96.50 103 THR A N 1
ATOM 831 C CA . THR A 1 103 ? -11.292 -3.879 7.302 1.00 96.50 103 THR A CA 1
ATOM 832 C C . THR A 1 103 ? -11.871 -3.058 6.166 1.00 96.50 103 THR A C 1
ATOM 834 O O . THR A 1 103 ? -12.989 -3.303 5.708 1.00 96.50 103 THR A O 1
ATOM 837 N N . VAL A 1 104 ? -11.098 -2.074 5.718 1.00 97.19 104 VAL A N 1
ATOM 838 C CA . VAL A 1 104 ? -11.500 -1.105 4.700 1.00 97.19 104 VAL A CA 1
ATOM 839 C C . VAL A 1 104 ? -10.403 -0.996 3.653 1.00 97.19 104 VAL A C 1
ATOM 841 O O . VAL A 1 104 ? -9.235 -0.846 3.989 1.00 97.19 104 VAL A O 1
ATOM 844 N N . PHE A 1 105 ? -10.794 -1.027 2.387 1.00 98.12 105 PHE A N 1
ATOM 845 C CA . PHE A 1 105 ? -9.945 -0.724 1.246 1.00 98.12 105 PHE A CA 1
ATOM 846 C C . PHE A 1 105 ? -10.206 0.719 0.828 1.00 98.12 105 PHE A C 1
ATOM 848 O O . PHE A 1 105 ? -11.342 1.087 0.526 1.00 98.12 105 PHE A O 1
ATOM 855 N N . LEU A 1 106 ? -9.165 1.539 0.814 1.00 98.44 106 LEU A N 1
ATOM 856 C CA . LEU A 1 106 ? -9.209 2.911 0.332 1.00 98.44 106 LEU A CA 1
ATOM 857 C C . LEU A 1 106 ? -8.503 2.972 -1.022 1.00 98.44 106 LEU A C 1
ATOM 859 O O . LEU A 1 106 ? -7.380 2.496 -1.153 1.00 98.44 106 LEU A O 1
ATOM 863 N N . GLU A 1 107 ? -9.162 3.532 -2.032 1.00 97.25 107 GLU A N 1
ATOM 864 C CA . GLU A 1 107 ? -8.721 3.494 -3.432 1.00 97.25 107 GLU A CA 1
ATOM 865 C C . GLU A 1 107 ? -8.799 4.893 -4.082 1.00 97.25 107 GLU A C 1
ATOM 867 O O . GLU A 1 107 ? -9.339 5.843 -3.508 1.00 97.25 107 GLU A O 1
ATOM 872 N N . LYS A 1 108 ? -8.286 5.019 -5.316 1.00 92.94 108 LYS A N 1
ATOM 873 C CA . LYS A 1 108 ? -8.343 6.241 -6.153 1.00 92.94 108 LYS A CA 1
ATOM 874 C C . LYS A 1 108 ? -7.718 7.476 -5.494 1.00 92.94 108 LYS A C 1
ATOM 876 O O . LYS A 1 108 ? -8.347 8.524 -5.352 1.00 92.94 108 LYS A O 1
ATOM 881 N N . PHE A 1 109 ? -6.449 7.364 -5.122 1.00 96.88 109 PHE A N 1
ATOM 882 C CA . PHE A 1 109 ? -5.700 8.454 -4.497 1.00 96.88 109 PHE A CA 1
ATOM 883 C C . PHE A 1 109 ? -5.408 9.585 -5.490 1.00 96.88 109 PHE A C 1
ATOM 885 O O . PHE A 1 109 ? -4.803 9.322 -6.530 1.00 96.88 109 PHE A O 1
ATOM 892 N N . PRO A 1 110 ? -5.780 10.840 -5.198 1.00 95.44 110 PRO A N 1
ATOM 893 C CA . PRO A 1 110 ? -5.416 11.981 -6.033 1.00 95.44 110 PRO A CA 1
ATOM 894 C C . PRO A 1 110 ? -3.907 12.246 -6.063 1.00 95.44 110 PRO A C 1
ATOM 896 O O . PRO A 1 110 ? -3.206 12.038 -5.078 1.00 95.44 110 PRO A O 1
ATOM 899 N N . GLN A 1 111 ? -3.392 12.831 -7.147 1.00 91.31 111 GLN A N 1
ATOM 900 C CA . GLN A 1 111 ? -1.962 13.177 -7.248 1.00 91.31 111 GLN A CA 1
ATOM 901 C C . GLN A 1 111 ? -1.472 14.147 -6.158 1.00 91.31 111 GLN A C 1
ATOM 903 O O . GLN A 1 111 ? -0.293 14.134 -5.816 1.00 91.31 111 GLN A O 1
ATOM 908 N N . HIS A 1 112 ? -2.352 14.976 -5.584 1.00 91.44 112 HIS A N 1
ATOM 909 C CA . HIS A 1 112 ? -1.959 15.909 -4.524 1.00 91.44 112 HIS A CA 1
ATOM 910 C C . HIS A 1 112 ? -1.625 15.217 -3.193 1.00 91.44 112 HIS A C 1
ATOM 912 O O . HIS A 1 112 ? -1.135 15.885 -2.291 1.00 91.44 112 HIS A O 1
ATOM 918 N N . THR A 1 113 ? -1.894 13.912 -3.053 1.00 92.31 113 THR A N 1
ATOM 919 C CA . THR A 1 113 ? -1.484 13.114 -1.887 1.00 92.31 113 THR A CA 1
ATOM 920 C C . THR A 1 113 ? -0.066 12.549 -2.041 1.00 92.31 113 THR A C 1
ATOM 922 O O . THR A 1 113 ? 0.313 11.648 -1.298 1.00 92.31 113 THR A O 1
ATOM 925 N N . SER A 1 114 ? 0.693 13.022 -3.037 1.00 88.31 114 SER A N 1
ATOM 926 C CA . SER A 1 114 ? 2.073 12.617 -3.338 1.00 88.31 114 SER A CA 1
ATOM 927 C C . SER A 1 114 ? 2.264 11.097 -3.492 1.00 88.31 114 SER A C 1
ATOM 929 O O . SER A 1 114 ? 3.072 10.502 -2.774 1.00 88.31 114 SER A O 1
ATOM 931 N N . PRO A 1 115 ? 1.539 10.437 -4.421 1.00 89.94 115 PRO A N 1
ATOM 932 C CA . PRO A 1 115 ? 1.780 9.031 -4.731 1.00 89.94 115 PRO A CA 1
ATOM 933 C C . PRO A 1 115 ? 3.222 8.823 -5.204 1.00 89.94 115 PRO A C 1
ATOM 935 O O . PRO A 1 115 ? 3.817 9.695 -5.837 1.00 89.94 115 PRO A O 1
ATOM 938 N N . PHE A 1 116 ? 3.788 7.655 -4.905 1.00 91.50 116 PHE A N 1
ATOM 939 C CA . PHE A 1 116 ? 5.191 7.370 -5.192 1.00 91.50 116 PHE A CA 1
ATOM 940 C C . PHE A 1 116 ? 5.475 7.396 -6.702 1.00 91.50 116 PHE A C 1
ATOM 942 O O . PHE A 1 116 ? 4.633 7.020 -7.516 1.00 91.50 116 PHE A O 1
ATOM 949 N N . TRP A 1 117 ? 6.685 7.808 -7.082 1.00 92.75 117 TRP A N 1
ATOM 950 C CA . TRP A 1 117 ? 7.052 8.126 -8.470 1.00 92.75 117 TRP A CA 1
ATOM 951 C C . TRP A 1 117 ? 6.897 6.973 -9.474 1.00 92.75 117 TRP A C 1
ATOM 953 O O . TRP A 1 117 ? 6.809 7.225 -10.674 1.00 92.75 117 TRP A O 1
ATOM 963 N N . ASN A 1 118 ? 6.879 5.722 -9.005 1.00 92.81 118 ASN A N 1
ATOM 964 C CA . ASN A 1 118 ? 6.737 4.532 -9.846 1.00 92.81 118 ASN A CA 1
ATOM 965 C C . ASN A 1 118 ? 5.315 3.949 -9.871 1.00 92.81 118 ASN A C 1
ATOM 967 O O . ASN A 1 118 ? 5.115 2.869 -10.426 1.00 92.81 118 ASN A O 1
ATOM 971 N N . MET A 1 119 ? 4.333 4.615 -9.260 1.00 94.88 119 MET A N 1
ATOM 972 C CA . MET A 1 119 ? 2.936 4.184 -9.299 1.00 94.88 119 MET A CA 1
ATOM 973 C C . MET A 1 119 ? 2.303 4.557 -10.640 1.00 94.88 119 MET A C 1
ATOM 975 O O . MET A 1 119 ? 2.538 5.643 -11.172 1.00 94.88 119 MET A O 1
ATOM 979 N N . LYS A 1 120 ? 1.469 3.671 -11.184 1.00 95.44 120 LYS A N 1
ATOM 980 C CA . LYS A 1 120 ? 0.720 3.947 -12.407 1.00 95.44 120 LYS A CA 1
ATOM 981 C C . LYS A 1 120 ? -0.306 5.045 -12.166 1.00 95.44 120 LYS A C 1
ATOM 983 O O . LYS A 1 120 ? -1.062 5.017 -11.190 1.00 95.44 120 LYS A O 1
ATOM 988 N N . LYS A 1 121 ? -0.346 5.990 -13.098 1.00 93.31 121 LYS A N 1
ATOM 989 C CA . LYS A 1 121 ? -1.271 7.117 -13.086 1.00 93.31 121 LYS A CA 1
ATOM 990 C C . LYS A 1 121 ? -2.456 6.847 -14.003 1.00 93.31 121 LYS A C 1
ATOM 992 O O . LYS A 1 121 ? -2.321 6.230 -15.058 1.00 93.31 121 LYS A O 1
ATOM 997 N N . ASP A 1 122 ? -3.613 7.336 -13.586 1.00 91.38 122 ASP A N 1
ATOM 998 C CA . ASP A 1 122 ? -4.853 7.329 -14.351 1.00 91.38 122 ASP A CA 1
ATOM 999 C C . ASP A 1 122 ? -5.482 8.725 -14.247 1.00 91.38 122 ASP A C 1
ATOM 1001 O O . ASP A 1 122 ? -6.163 9.070 -13.277 1.00 91.38 122 ASP A O 1
ATOM 1005 N N . GLY A 1 123 ? -5.115 9.599 -15.189 1.00 91.12 123 GLY A N 1
ATOM 1006 C CA . GLY A 1 123 ? -5.436 11.024 -15.129 1.00 91.12 123 GLY A CA 1
ATOM 1007 C C . GLY A 1 123 ? -4.890 11.689 -13.860 1.00 91.12 123 GLY A C 1
ATOM 1008 O O . GLY A 1 123 ? -3.677 11.767 -13.654 1.00 91.12 123 GLY A O 1
ATOM 1009 N N . ASN A 1 124 ? -5.799 12.166 -13.006 1.00 92.06 124 ASN A N 1
ATOM 1010 C CA . ASN A 1 124 ? -5.481 12.845 -11.745 1.00 92.06 124 ASN A CA 1
ATOM 1011 C C . ASN A 1 124 ? -5.341 11.893 -10.547 1.00 92.06 124 ASN A C 1
ATOM 1013 O O . ASN A 1 124 ? -5.181 12.362 -9.419 1.00 92.06 124 ASN A O 1
ATOM 1017 N N . TYR A 1 125 ? -5.367 10.580 -10.778 1.00 95.44 125 TYR A N 1
ATOM 1018 C CA . TYR A 1 125 ? -5.359 9.570 -9.724 1.00 95.44 125 TYR A CA 1
ATOM 1019 C C . TYR A 1 125 ? -4.176 8.619 -9.865 1.00 95.44 125 TYR A C 1
ATOM 1021 O O . TYR A 1 125 ? -3.665 8.389 -10.960 1.00 95.44 125 TYR A O 1
ATOM 1029 N N . ALA A 1 126 ? -3.706 8.085 -8.747 1.00 95.25 126 ALA A N 1
ATOM 1030 C CA . ALA A 1 126 ? -2.784 6.965 -8.697 1.00 95.25 126 ALA A CA 1
ATOM 1031 C C . ALA A 1 126 ? -3.566 5.668 -8.493 1.00 95.25 126 ALA A C 1
ATOM 1033 O O . ALA A 1 126 ? -4.528 5.615 -7.720 1.00 95.25 126 ALA A O 1
ATOM 1034 N N . ARG A 1 127 ? -3.120 4.601 -9.158 1.00 95.81 127 ARG A N 1
ATOM 1035 C CA . ARG A 1 127 ? -3.630 3.244 -8.948 1.00 95.81 127 ARG A CA 1
ATOM 1036 C C . ARG A 1 127 ? -2.998 2.640 -7.700 1.00 95.81 127 ARG A C 1
ATOM 1038 O O . ARG A 1 127 ? -2.113 1.795 -7.786 1.00 95.81 127 ARG A O 1
ATOM 1045 N N . LYS A 1 128 ? -3.439 3.147 -6.552 1.00 96.38 128 LYS A N 1
ATOM 1046 C CA . LYS A 1 128 ? -3.000 2.779 -5.205 1.00 96.38 128 LYS A CA 1
ATOM 1047 C C . LYS A 1 128 ? -4.186 2.224 -4.417 1.00 96.38 128 LYS A C 1
ATOM 1049 O O . LYS A 1 128 ? -5.306 2.719 -4.584 1.00 96.38 128 LYS A O 1
ATOM 1054 N N . ILE A 1 129 ? -3.914 1.246 -3.564 1.00 98.12 129 ILE A N 1
ATOM 1055 C CA . ILE A 1 129 ? -4.839 0.712 -2.570 1.00 98.12 129 ILE A CA 1
ATOM 1056 C C . ILE A 1 129 ? -4.156 0.804 -1.205 1.00 98.12 129 ILE A C 1
ATOM 1058 O O . ILE A 1 129 ? -3.026 0.346 -1.046 1.00 98.12 129 ILE A O 1
ATOM 1062 N N . ASP A 1 130 ? -4.851 1.386 -0.230 1.00 98.38 130 ASP A N 1
ATOM 1063 C CA . ASP A 1 130 ? -4.478 1.278 1.179 1.00 98.38 130 ASP A CA 1
ATOM 1064 C C . ASP A 1 130 ? -5.514 0.414 1.897 1.00 98.38 130 ASP A C 1
ATOM 1066 O O . ASP A 1 130 ? -6.697 0.758 1.954 1.00 98.38 130 ASP A O 1
ATOM 1070 N N . VAL A 1 131 ? -5.073 -0.702 2.471 1.00 98.00 131 VAL A N 1
ATOM 1071 C CA . VAL A 1 131 ? -5.897 -1.542 3.340 1.00 98.00 131 VAL A CA 1
ATOM 1072 C C . VAL A 1 131 ? -5.728 -1.074 4.778 1.00 98.00 131 VAL A C 1
ATOM 1074 O O . VAL A 1 131 ? -4.664 -1.207 5.394 1.00 98.00 131 VAL A O 1
ATOM 1077 N N . ILE A 1 132 ? -6.812 -0.541 5.325 1.00 98.00 132 ILE A N 1
ATOM 1078 C CA . ILE A 1 132 ? -6.925 -0.061 6.695 1.00 98.00 132 ILE A CA 1
ATOM 1079 C C . ILE A 1 132 ? -7.497 -1.198 7.543 1.00 98.00 132 ILE A C 1
ATOM 1081 O O . ILE A 1 132 ? -8.653 -1.594 7.373 1.00 98.00 132 ILE A O 1
ATOM 1085 N N . LEU A 1 133 ? -6.688 -1.704 8.473 1.00 96.81 133 LEU A N 1
ATOM 1086 C CA . LEU A 1 133 ? -7.079 -2.726 9.440 1.00 96.81 133 LEU A CA 1
ATOM 1087 C C . LEU A 1 133 ? -7.177 -2.096 10.825 1.00 96.81 133 LEU A C 1
ATOM 1089 O O . LEU A 1 133 ? -6.229 -1.480 11.305 1.00 96.81 133 LEU A O 1
ATOM 1093 N N . TYR A 1 134 ? -8.336 -2.231 11.466 1.00 96.12 134 TYR A N 1
ATOM 1094 C CA . TYR A 1 134 ? -8.616 -1.698 12.801 1.00 96.12 134 TYR A CA 1
ATOM 1095 C C . TYR A 1 134 ? -8.211 -0.218 12.965 1.00 96.12 134 TYR A C 1
ATOM 1097 O O . TYR A 1 134 ? -7.652 0.191 13.982 1.00 96.12 134 TYR A O 1
ATOM 1105 N N . GLY A 1 135 ? -8.478 0.590 11.932 1.00 96.38 135 GLY A N 1
ATOM 1106 C CA . GLY A 1 135 ? -8.190 2.026 11.924 1.00 96.38 135 GLY A CA 1
ATOM 1107 C C . GLY A 1 135 ? -6.722 2.389 11.689 1.00 96.38 135 GLY A C 1
ATOM 1108 O O . GLY A 1 135 ? -6.323 3.515 11.995 1.00 96.38 135 GLY A O 1
ATOM 1109 N N . ILE A 1 136 ? -5.919 1.452 11.176 1.00 96.88 136 ILE A N 1
ATOM 1110 C CA . ILE A 1 136 ? -4.510 1.652 10.836 1.00 96.88 136 ILE A CA 1
ATOM 1111 C C . ILE A 1 136 ? -4.236 1.143 9.418 1.00 96.88 136 ILE A C 1
ATOM 1113 O O . ILE A 1 136 ? -4.437 -0.038 9.129 1.00 96.88 136 ILE A O 1
ATOM 1117 N N . GLU A 1 137 ? -3.740 2.014 8.537 1.00 96.81 137 GLU A N 1
ATOM 1118 C CA . GLU A 1 137 ? -3.126 1.605 7.265 1.00 96.81 137 GLU A CA 1
ATOM 1119 C C . GLU A 1 137 ? -2.076 0.515 7.529 1.00 96.81 137 GLU A C 1
ATOM 1121 O O . GLU A 1 137 ? -1.064 0.751 8.192 1.00 96.81 137 GLU A O 1
ATOM 1126 N N . THR A 1 138 ? -2.346 -0.695 7.040 1.00 96.31 138 THR A N 1
ATOM 1127 C CA . THR A 1 138 ? -1.516 -1.880 7.300 1.00 96.31 138 THR A CA 1
ATOM 1128 C C . THR A 1 138 ? -0.908 -2.451 6.024 1.00 96.31 138 THR A C 1
ATOM 1130 O O . THR A 1 138 ? 0.206 -2.970 6.066 1.00 96.31 138 THR A O 1
ATOM 1133 N N . ILE A 1 139 ? -1.602 -2.336 4.889 1.00 97.50 139 ILE A N 1
ATOM 1134 C CA . ILE A 1 139 ? -1.082 -2.724 3.573 1.00 97.50 139 ILE A CA 1
ATOM 1135 C C . ILE A 1 139 ? -1.191 -1.503 2.667 1.00 97.50 139 ILE A C 1
ATOM 1137 O O . ILE A 1 139 ? -2.291 -1.005 2.458 1.00 97.50 139 ILE A O 1
ATOM 1141 N N . GLY A 1 140 ? -0.058 -1.024 2.159 1.00 97.12 140 GLY A N 1
ATOM 1142 C CA . GLY A 1 140 ? -0.007 0.016 1.136 1.00 97.12 140 GLY A CA 1
ATOM 1143 C C . GLY A 1 140 ? 0.541 -0.582 -0.151 1.00 97.12 140 GLY A C 1
ATOM 1144 O O . GLY A 1 140 ? 1.677 -1.066 -0.175 1.00 97.12 140 GLY A O 1
ATOM 1145 N N . SER A 1 141 ? -0.254 -0.565 -1.214 1.00 97.31 141 SER A N 1
ATOM 1146 C CA . SER A 1 141 ? 0.066 -1.231 -2.475 1.00 97.31 141 SER A CA 1
ATOM 1147 C C . SER A 1 141 ? -0.332 -0.381 -3.681 1.00 97.31 141 SER A C 1
ATOM 1149 O O . SER A 1 141 ? -1.092 0.585 -3.581 1.00 97.31 141 SER A O 1
ATOM 1151 N N . ALA A 1 142 ? 0.246 -0.681 -4.844 1.00 97.06 142 ALA A N 1
ATOM 1152 C CA . ALA A 1 142 ? -0.056 0.037 -6.076 1.00 97.06 142 ALA A CA 1
ATOM 1153 C C . ALA A 1 142 ? 0.272 -0.789 -7.322 1.00 97.06 142 ALA A C 1
ATOM 1155 O O . ALA A 1 142 ? 1.220 -1.574 -7.326 1.00 97.06 142 ALA A O 1
ATOM 1156 N N . GLU A 1 143 ? -0.452 -0.527 -8.410 1.00 96.88 143 GLU A N 1
ATOM 1157 C CA . GLU A 1 143 ? -0.031 -0.944 -9.749 1.00 96.88 143 GLU A CA 1
ATOM 1158 C C . GLU A 1 143 ? 1.198 -0.115 -10.162 1.00 96.88 143 GLU A C 1
ATOM 1160 O O . GLU A 1 143 ? 1.191 1.117 -10.066 1.00 96.88 143 GLU A O 1
ATOM 1165 N N . ARG A 1 144 ? 2.265 -0.771 -10.630 1.00 94.75 144 ARG A N 1
ATOM 1166 C CA . ARG A 1 144 ? 3.485 -0.092 -11.098 1.00 94.75 144 ARG A CA 1
ATOM 1167 C C . ARG A 1 144 ? 3.283 0.534 -12.476 1.00 94.75 144 ARG A C 1
ATOM 1169 O O . ARG A 1 144 ? 2.643 -0.048 -13.351 1.00 94.75 144 ARG A O 1
ATOM 1176 N N . SER A 1 145 ? 3.867 1.712 -12.697 1.00 94.62 145 SER A N 1
ATOM 1177 C CA . SER A 1 145 ? 3.971 2.286 -14.041 1.00 94.62 145 SER A CA 1
ATOM 1178 C C . SER A 1 145 ? 5.002 1.505 -14.855 1.00 94.62 145 SER A C 1
ATOM 1180 O O . SER A 1 145 ? 6.074 1.155 -14.367 1.00 94.62 145 SER A O 1
ATOM 1182 N N . THR A 1 146 ? 4.692 1.255 -16.124 1.00 92.75 146 THR A N 1
ATOM 1183 C CA . THR A 1 146 ? 5.617 0.645 -17.091 1.00 92.75 146 THR A CA 1
ATOM 1184 C C . THR A 1 146 ? 6.120 1.665 -18.112 1.00 92.75 146 THR A C 1
ATOM 1186 O O . THR A 1 146 ? 6.675 1.276 -19.138 1.00 92.75 146 THR A O 1
ATOM 1189 N N . ASN A 1 147 ? 5.902 2.965 -17.870 1.00 95.25 147 ASN A N 1
ATOM 1190 C CA . ASN A 1 147 ? 6.365 4.056 -18.724 1.00 95.25 147 ASN A CA 1
ATOM 1191 C C . ASN A 1 147 ? 7.626 4.707 -18.113 1.00 95.25 147 ASN A C 1
ATOM 1193 O O . ASN A 1 147 ? 7.512 5.477 -17.156 1.00 95.25 147 ASN A O 1
ATOM 1197 N N . PRO A 1 148 ? 8.832 4.450 -18.660 1.00 94.38 148 PRO A N 1
ATOM 1198 C CA . PRO A 1 148 ? 10.076 4.985 -18.108 1.00 94.38 148 PRO A CA 1
ATOM 1199 C C . PRO A 1 148 ? 10.167 6.514 -18.141 1.00 94.38 148 PRO A C 1
ATOM 1201 O O . PRO A 1 148 ? 10.794 7.102 -17.263 1.00 94.38 148 PRO A O 1
ATOM 1204 N N . GLU A 1 149 ? 9.558 7.166 -19.136 1.00 96.06 149 GLU A N 1
ATOM 1205 C CA . GLU A 1 149 ? 9.573 8.628 -19.257 1.00 96.06 149 GLU A CA 1
ATOM 1206 C C . GLU A 1 149 ? 8.702 9.275 -18.180 1.00 96.06 149 GLU A C 1
ATOM 1208 O O . GLU A 1 149 ? 9.147 10.207 -17.510 1.00 96.06 149 GLU A O 1
ATOM 1213 N N . GLU A 1 150 ? 7.499 8.735 -17.959 1.00 93.75 150 GLU A N 1
ATOM 1214 C CA . GLU A 1 150 ? 6.602 9.180 -16.889 1.00 93.75 150 GLU A CA 1
ATOM 1215 C C . GLU A 1 150 ? 7.241 8.969 -15.514 1.00 93.75 150 GLU A C 1
ATOM 1217 O O . GLU A 1 150 ? 7.286 9.904 -14.716 1.00 93.75 150 GLU A O 1
ATOM 1222 N N . MET A 1 151 ? 7.793 7.779 -15.254 1.00 94.12 151 MET A N 1
ATOM 1223 C CA . MET A 1 151 ? 8.468 7.486 -13.988 1.00 94.12 151 MET A CA 1
ATOM 1224 C C . MET A 1 151 ? 9.660 8.411 -13.752 1.00 94.12 151 MET A C 1
ATOM 1226 O O . MET A 1 151 ? 9.839 8.917 -12.646 1.00 94.12 151 MET A O 1
ATOM 1230 N N . ARG A 1 152 ? 10.465 8.678 -14.789 1.00 94.56 152 ARG A N 1
ATOM 1231 C CA . ARG A 1 152 ? 11.591 9.610 -14.691 1.00 94.56 152 ARG A CA 1
ATOM 1232 C C . ARG A 1 152 ? 11.115 11.031 -14.421 1.00 94.56 152 ARG A C 1
ATOM 1234 O O . ARG A 1 152 ? 11.726 11.717 -13.608 1.00 94.56 152 ARG A O 1
ATOM 1241 N N . HIS A 1 153 ? 10.070 11.492 -15.101 1.00 93.19 153 HIS A N 1
ATOM 1242 C CA . HIS A 1 153 ? 9.498 12.809 -14.845 1.00 93.19 153 HIS A CA 1
ATOM 1243 C C . HIS A 1 153 ? 9.026 12.908 -13.392 1.00 93.19 153 HIS A C 1
ATOM 1245 O O . HIS A 1 153 ? 9.512 13.768 -12.664 1.00 93.19 153 HIS A O 1
ATOM 1251 N N . MET A 1 154 ? 8.198 11.958 -12.949 1.00 92.12 154 MET A N 1
ATOM 1252 C CA . MET A 1 154 ? 7.676 11.916 -11.587 1.00 92.12 154 MET A CA 1
ATOM 1253 C C . MET A 1 154 ? 8.776 11.842 -10.533 1.00 92.12 154 MET A C 1
ATOM 1255 O O . MET A 1 154 ? 8.685 12.533 -9.529 1.00 92.12 154 MET A O 1
ATOM 1259 N N . PHE A 1 155 ? 9.832 11.061 -10.757 1.00 92.56 155 PHE A N 1
ATOM 1260 C CA . PHE A 1 155 ? 10.966 10.983 -9.837 1.00 92.56 155 PHE A CA 1
ATOM 1261 C C . PHE A 1 155 ? 11.639 12.346 -9.619 1.00 92.56 155 PHE A C 1
ATOM 1263 O O . PHE A 1 155 ? 12.069 12.640 -8.513 1.00 92.56 155 PHE A O 1
ATOM 1270 N N . ASN A 1 156 ? 11.708 13.188 -10.656 1.00 92.38 156 ASN A N 1
ATOM 1271 C CA . ASN A 1 156 ? 12.319 14.517 -10.556 1.00 92.38 156 ASN A CA 1
ATOM 1272 C C . ASN A 1 156 ? 11.362 15.598 -10.034 1.00 92.38 156 ASN A C 1
ATOM 1274 O O . ASN A 1 156 ? 11.824 16.674 -9.669 1.00 92.38 156 ASN A O 1
ATOM 1278 N N . THR A 1 157 ? 10.048 15.362 -10.059 1.00 90.19 157 THR A N 1
ATOM 1279 C CA . THR A 1 157 ? 9.041 16.382 -9.718 1.00 90.19 157 THR A CA 1
ATOM 1280 C C . THR A 1 157 ? 8.222 16.052 -8.478 1.00 90.19 157 THR A C 1
ATOM 1282 O O . THR A 1 157 ? 7.513 16.922 -7.978 1.00 90.19 157 THR A O 1
ATOM 1285 N N . ILE A 1 158 ? 8.259 14.808 -7.992 1.00 86.19 158 ILE A N 1
ATOM 1286 C CA . ILE A 1 158 ? 7.588 14.425 -6.751 1.00 86.19 158 ILE A CA 1
ATOM 1287 C C . ILE A 1 158 ? 8.150 15.262 -5.602 1.00 86.19 158 ILE A C 1
ATOM 1289 O O . ILE A 1 158 ? 9.355 15.490 -5.535 1.00 86.19 158 ILE A O 1
ATOM 1293 N N . SER A 1 159 ? 7.265 15.758 -4.734 1.00 83.00 159 SER A N 1
ATOM 1294 C CA . SER A 1 159 ? 7.638 16.627 -3.609 1.00 83.00 159 SER A CA 1
ATOM 1295 C C . SER A 1 159 ? 8.487 17.838 -4.026 1.00 83.00 159 SER A C 1
ATOM 1297 O O . SER A 1 159 ? 9.416 18.215 -3.320 1.00 83.00 159 SER A O 1
ATOM 1299 N N . ASP A 1 160 ? 8.194 18.420 -5.194 1.00 81.69 160 ASP A N 1
ATOM 1300 C CA . ASP A 1 160 ? 8.935 19.545 -5.782 1.00 81.69 160 ASP A CA 1
ATOM 1301 C C . ASP A 1 160 ? 10.430 19.254 -6.042 1.00 81.69 160 ASP A C 1
ATOM 1303 O O . ASP A 1 160 ? 11.250 20.170 -6.121 1.00 81.69 160 ASP A O 1
ATOM 1307 N N . GLY A 1 161 ? 10.787 17.974 -6.213 1.00 75.44 161 GLY A N 1
ATOM 1308 C CA . GLY A 1 161 ? 12.160 17.530 -6.475 1.00 75.44 161 GLY A CA 1
ATOM 1309 C C . GLY A 1 161 ? 13.066 17.525 -5.240 1.00 75.44 161 GLY A C 1
ATOM 1310 O O . GLY A 1 161 ? 14.290 17.544 -5.395 1.00 75.44 161 GLY A O 1
ATOM 1311 N N . LEU A 1 162 ? 12.471 17.543 -4.041 1.00 61.81 162 LEU A N 1
ATOM 1312 C CA . LE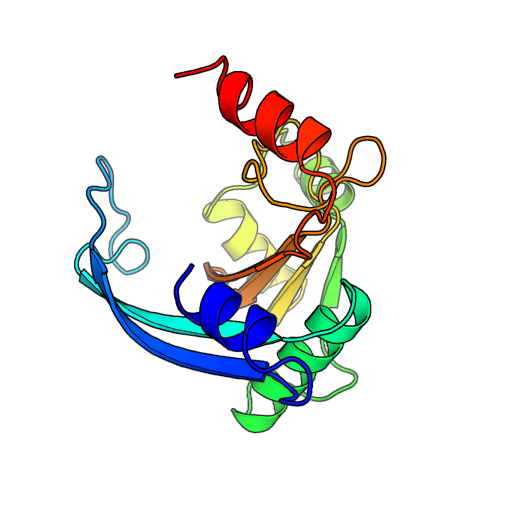U A 1 162 ? 13.153 17.422 -2.747 1.00 61.81 162 LEU A CA 1
ATOM 1313 C C . LEU A 1 162 ? 13.488 15.971 -2.378 1.00 61.81 162 LEU A C 1
ATOM 1315 O O . LEU A 1 162 ? 12.689 15.061 -2.699 1.00 61.81 162 LEU A O 1
#